Protein AF-A0A3B0VAL8-F1 (afdb_monomer_lite)

Secondary structure (DSSP, 8-state):
---------------PPPP--------HHHHHHHHHHHHHHHHHH---HHHHHHHHHHHHHHHTT-

Foldseek 3Di:
DDDPPDDPPPPPPPDDDDDDDDDDDDDPVVVVVVVVVLVVCCVVPV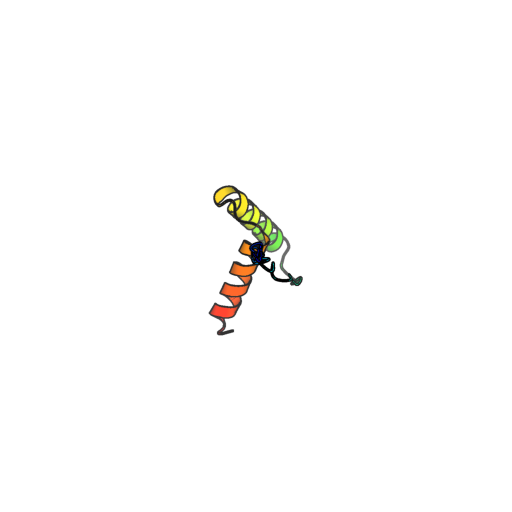DDSVVVVVVVVVVVCVVVVD

Sequence (66 aa):
MSRQRRHESDEQVQQVPELTELKLFVPDDLYRAFQRCVWIIVNETGRDQPDIMREIVHDFLVKHGC

pLDDT: mean 84.5, std 18.28, range [40.47, 98.5]

Radius of gyration: 20.75 Å; chains: 1; bounding box: 46×30×61 Å

Organism: NCBI:txid652676

Structure (mmCIF, N/CA/C/O backbone):
data_AF-A0A3B0VAL8-F1
#
_entry.id   AF-A0A3B0VAL8-F1
#
loop_
_atom_site.group_PDB
_atom_site.id
_atom_site.type_symbol
_atom_site.label_atom_id
_atom_site.label_alt_id
_atom_site.label_comp_id
_atom_site.label_asym_id
_atom_site.label_entity_id
_atom_site.label_seq_id
_atom_site.pdbx_PDB_ins_code
_atom_site.Cartn_x
_atom_site.Cartn_y
_atom_site.Cartn_z
_atom_site.occupancy
_atom_site.B_iso_or_equiv
_atom_site.auth_seq_id
_atom_site.auth_comp_id
_atom_site.auth_asym_id
_atom_site.auth_atom_id
_atom_site.pdbx_PDB_model_num
ATOM 1 N N . MET A 1 1 ? -32.136 -8.817 54.382 1.00 40.47 1 MET A N 1
ATOM 2 C CA . MET A 1 1 ? -32.856 -8.153 53.273 1.00 40.47 1 MET A CA 1
ATOM 3 C C . MET A 1 1 ? -32.063 -6.900 52.938 1.00 40.47 1 MET A C 1
ATOM 5 O O . MET A 1 1 ? -31.791 -6.161 53.862 1.00 40.47 1 MET A O 1
ATOM 9 N N . SER A 1 2 ? -31.535 -6.626 51.753 1.00 45.19 2 SER A N 1
ATOM 10 C CA . SER A 1 2 ? -31.525 -7.319 50.471 1.00 45.19 2 SER A CA 1
ATOM 11 C C . SER A 1 2 ? -30.194 -6.990 49.787 1.00 45.19 2 SER A C 1
ATOM 13 O O . SER A 1 2 ? -29.622 -5.924 49.991 1.00 45.19 2 SER A O 1
ATOM 15 N N . ARG A 1 3 ? -29.679 -7.958 49.026 1.00 52.00 3 ARG A N 1
ATOM 16 C CA . ARG A 1 3 ? -28.440 -7.876 48.250 1.00 52.00 3 ARG A CA 1
ATOM 17 C C . ARG A 1 3 ? -28.622 -6.871 47.109 1.00 52.00 3 ARG A C 1
ATOM 19 O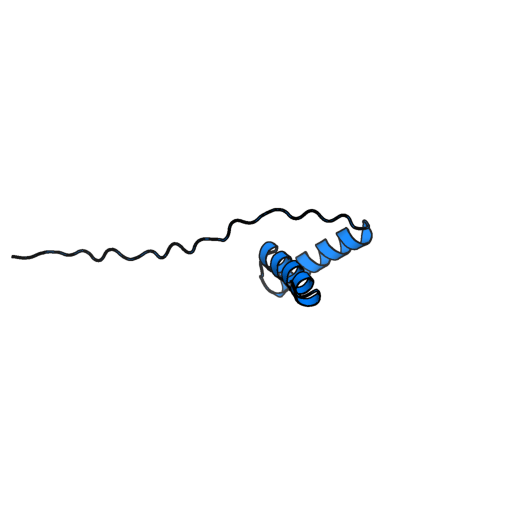 O . ARG A 1 3 ? -29.290 -7.195 46.132 1.00 52.00 3 ARG A O 1
ATOM 26 N N . GLN A 1 4 ? -27.992 -5.703 47.188 1.00 55.84 4 GLN A N 1
ATOM 27 C CA . GLN A 1 4 ? -27.778 -4.864 46.010 1.00 55.84 4 GLN A CA 1
ATOM 28 C C . GLN A 1 4 ? -26.580 -5.435 45.232 1.00 55.84 4 GLN A C 1
ATOM 30 O O . GLN A 1 4 ? -25.432 -5.062 45.462 1.00 55.84 4 GLN A O 1
ATOM 35 N N . ARG A 1 5 ? -26.848 -6.393 44.333 1.00 56.88 5 ARG A N 1
ATOM 36 C CA . ARG A 1 5 ? -25.932 -6.713 43.231 1.00 56.88 5 ARG A CA 1
ATOM 37 C C . ARG A 1 5 ? -25.927 -5.504 42.297 1.00 56.88 5 ARG A C 1
ATOM 39 O O . ARG A 1 5 ? -26.898 -5.289 41.577 1.00 56.88 5 ARG A O 1
ATOM 46 N N . ARG A 1 6 ? -24.880 -4.680 42.368 1.00 56.25 6 ARG A N 1
ATOM 47 C CA . ARG A 1 6 ? -24.589 -3.712 41.309 1.00 56.25 6 ARG A CA 1
ATOM 48 C C . ARG A 1 6 ? -24.095 -4.506 40.107 1.00 56.25 6 ARG A C 1
ATOM 50 O O . ARG A 1 6 ? -23.227 -5.356 40.256 1.00 56.25 6 ARG A O 1
ATOM 57 N N . HIS A 1 7 ? -24.730 -4.259 38.969 1.00 48.56 7 HIS A N 1
ATOM 58 C CA . HIS A 1 7 ? -24.275 -4.670 37.651 1.00 48.56 7 HIS A CA 1
ATOM 59 C C . HIS A 1 7 ? -22.828 -4.190 37.470 1.00 48.56 7 HIS A C 1
ATOM 61 O O . HIS A 1 7 ? -22.593 -2.986 37.388 1.00 48.56 7 HIS A O 1
ATOM 67 N N . GLU A 1 8 ? -21.873 -5.117 37.464 1.00 51.09 8 GLU A N 1
ATOM 68 C CA . GLU A 1 8 ? -20.585 -4.907 36.810 1.00 51.09 8 GLU A CA 1
ATOM 69 C C . GLU A 1 8 ? -20.881 -4.918 35.312 1.00 51.09 8 GLU A C 1
ATOM 71 O O . GLU A 1 8 ? -21.312 -5.923 34.748 1.00 51.09 8 GLU A O 1
ATOM 76 N N . SER A 1 9 ? -20.801 -3.743 34.701 1.00 53.88 9 SER A N 1
ATOM 77 C CA . SER A 1 9 ? -20.823 -3.606 33.255 1.00 53.88 9 SER A CA 1
ATOM 78 C C . SER A 1 9 ? -19.528 -4.226 32.745 1.00 53.88 9 SER A C 1
ATOM 80 O O . SER A 1 9 ? -18.457 -3.687 33.010 1.00 53.88 9 SER A O 1
ATOM 82 N N . ASP A 1 10 ? -19.626 -5.365 32.061 1.00 51.31 10 ASP A N 1
ATOM 83 C CA . ASP A 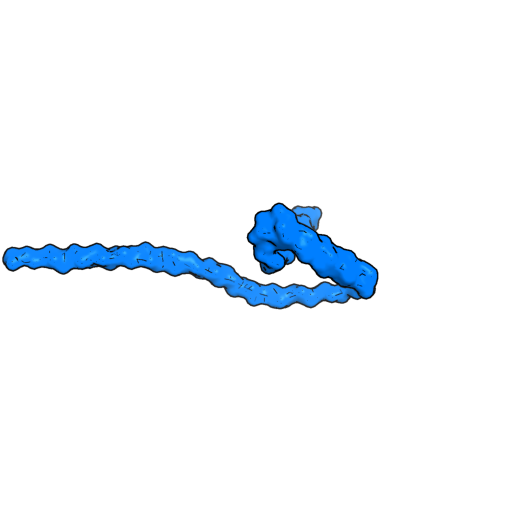1 10 ? -18.542 -5.918 31.253 1.00 51.31 10 ASP A CA 1
ATOM 84 C C . ASP A 1 10 ? -18.175 -4.890 30.169 1.00 51.31 10 ASP A C 1
ATOM 86 O O . ASP A 1 10 ? -18.718 -4.891 29.062 1.00 51.31 10 ASP A O 1
ATOM 90 N N . GLU A 1 11 ? -17.271 -3.964 30.496 1.00 52.34 11 GLU A N 1
ATOM 91 C CA . GLU A 1 11 ? -16.497 -3.225 29.508 1.00 52.34 11 GLU A CA 1
ATOM 92 C C . GLU A 1 11 ? -15.646 -4.255 28.769 1.00 52.34 11 GLU A C 1
ATOM 94 O O . GLU A 1 11 ? -14.554 -4.631 29.194 1.00 52.34 11 GLU A O 1
ATOM 99 N N . GLN A 1 12 ? -16.181 -4.760 27.658 1.00 50.97 12 GLN A N 1
ATOM 100 C CA . GLN A 1 12 ? -15.394 -5.469 26.663 1.00 50.97 12 GLN A CA 1
ATOM 101 C C . GLN A 1 12 ? -14.383 -4.472 26.096 1.00 50.97 12 GLN A C 1
ATOM 103 O O . GLN A 1 12 ? -14.653 -3.767 25.127 1.00 50.97 12 GLN A O 1
ATOM 108 N N . VAL A 1 13 ? -13.227 -4.372 26.751 1.00 55.25 13 VAL A N 1
ATOM 109 C CA . VAL A 1 13 ? -12.075 -3.617 26.269 1.00 55.25 13 VAL A CA 1
ATOM 110 C C . VAL A 1 13 ? -11.669 -4.253 24.947 1.00 55.25 13 VAL A C 1
ATOM 112 O O . VAL A 1 13 ? -11.061 -5.323 24.911 1.00 55.25 13 VAL A O 1
ATOM 115 N N . GLN A 1 14 ? -12.075 -3.625 23.848 1.00 55.81 14 GLN A N 1
ATOM 116 C CA . GLN A 1 14 ? -11.720 -4.041 22.504 1.00 55.81 14 GLN A CA 1
ATOM 117 C C . GLN A 1 14 ? -10.198 -3.920 22.381 1.00 55.81 14 GLN A C 1
ATOM 119 O O . GLN A 1 14 ? -9.658 -2.819 22.296 1.00 55.81 14 GLN A O 1
ATOM 124 N N . GLN A 1 15 ? -9.495 -5.052 22.478 1.00 58.41 15 GLN A N 1
ATOM 125 C CA . GLN A 1 15 ? -8.041 -5.090 22.367 1.00 58.41 15 GLN A CA 1
ATOM 126 C C . GLN A 1 15 ? -7.659 -4.623 20.962 1.00 58.41 15 GLN A C 1
ATOM 128 O O . GLN A 1 15 ? -7.897 -5.322 19.977 1.00 58.41 15 GLN A O 1
ATOM 133 N N . VAL A 1 16 ? -7.097 -3.418 20.871 1.00 64.75 16 VAL A N 1
ATOM 134 C CA . VAL A 1 16 ? -6.474 -2.933 19.641 1.00 64.75 16 VAL A CA 1
ATOM 135 C C . VAL A 1 16 ? -5.275 -3.848 19.371 1.00 64.75 16 VAL A C 1
ATOM 137 O O . VAL A 1 16 ? -4.423 -3.970 20.254 1.00 64.75 16 VAL A O 1
ATOM 140 N N . PRO A 1 17 ? -5.204 -4.526 18.212 1.00 73.88 17 PRO A N 1
ATOM 141 C CA . PRO A 1 17 ? -4.100 -5.425 17.911 1.00 73.88 17 PRO A CA 1
ATOM 142 C C . PRO A 1 17 ? -2.769 -4.679 17.981 1.00 73.88 17 PRO A C 1
ATOM 144 O O . PRO A 1 17 ? -2.647 -3.574 17.448 1.00 73.88 17 PRO A O 1
ATOM 147 N N . GLU A 1 18 ? -1.767 -5.291 18.605 1.00 86.81 18 GLU A N 1
ATOM 148 C CA . GLU A 1 18 ? -0.413 -4.751 18.607 1.00 86.81 18 GLU A CA 1
ATOM 149 C C . GLU A 1 18 ? 0.134 -4.733 17.171 1.00 86.81 18 GLU A C 1
ATOM 151 O O . GLU A 1 18 ? 0.143 -5.750 16.473 1.00 86.81 18 GLU A O 1
ATOM 156 N N . LEU A 1 19 ? 0.548 -3.555 16.700 1.00 88.56 19 LEU A N 1
ATOM 157 C CA . LEU A 1 19 ? 1.081 -3.374 15.352 1.00 88.56 19 LEU A CA 1
ATOM 158 C C . LEU A 1 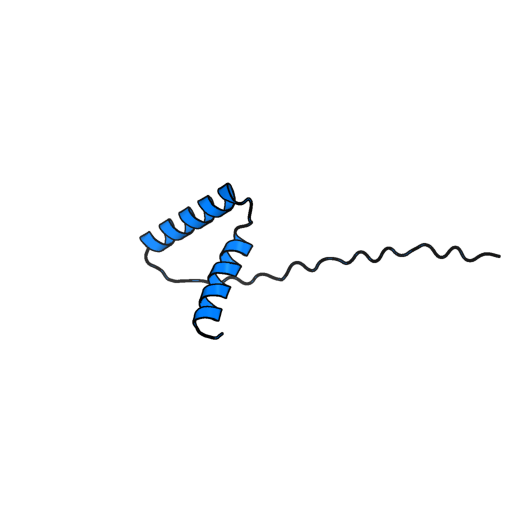19 ? 2.601 -3.566 15.356 1.00 88.56 19 LEU A C 1
ATOM 160 O O . LEU A 1 19 ? 3.298 -3.027 16.210 1.00 88.56 19 LEU A O 1
ATOM 164 N N . THR A 1 20 ? 3.118 -4.288 14.359 1.00 92.62 20 THR A N 1
ATOM 165 C CA . THR A 1 20 ? 4.562 -4.475 14.138 1.00 92.62 20 THR A CA 1
ATOM 166 C C . THR A 1 20 ? 5.003 -3.774 12.853 1.00 92.62 20 THR A C 1
ATOM 168 O O . THR A 1 20 ? 4.295 -3.804 11.847 1.00 92.62 20 THR A O 1
ATOM 171 N N . GLU A 1 21 ? 6.181 -3.146 12.875 1.00 92.31 21 GLU A N 1
ATOM 172 C CA . GLU A 1 21 ? 6.749 -2.453 11.713 1.00 92.31 21 GLU A CA 1
ATOM 173 C C . GLU A 1 21 ? 7.253 -3.446 10.646 1.00 92.31 21 GLU A C 1
ATOM 175 O O . GLU A 1 21 ? 8.028 -4.356 10.940 1.00 92.31 21 GLU A O 1
ATOM 180 N N . LEU A 1 22 ? 6.867 -3.221 9.385 1.00 91.75 22 LEU A N 1
ATOM 181 C CA . LEU A 1 22 ? 7.389 -3.920 8.208 1.00 91.75 22 LEU A CA 1
ATOM 182 C C . LEU A 1 22 ? 8.189 -2.941 7.339 1.00 91.75 22 LEU A C 1
ATOM 184 O O . LEU A 1 22 ? 7.645 -1.945 6.863 1.00 91.75 22 LEU A O 1
ATOM 188 N N . LYS A 1 23 ? 9.470 -3.237 7.093 1.00 93.75 23 LYS A N 1
ATOM 189 C CA . LYS A 1 23 ? 10.346 -2.423 6.234 1.00 93.75 23 LYS A CA 1
ATOM 190 C C . LYS A 1 23 ? 10.470 -3.042 4.847 1.00 93.75 23 LYS A C 1
ATOM 192 O O . LYS A 1 23 ? 10.821 -4.212 4.721 1.00 93.75 23 LYS A O 1
ATOM 197 N N . LEU A 1 24 ? 10.223 -2.238 3.815 1.00 93.25 24 LEU A N 1
ATOM 198 C CA . LEU A 1 24 ? 10.338 -2.624 2.408 1.00 93.25 24 LEU A CA 1
ATOM 199 C C . LEU A 1 24 ? 11.403 -1.768 1.719 1.00 93.25 24 LEU A C 1
ATOM 201 O O . LEU A 1 24 ? 11.440 -0.553 1.903 1.00 93.25 24 LEU A O 1
ATOM 205 N N . PHE A 1 25 ? 12.243 -2.396 0.898 1.00 96.81 25 PHE A N 1
ATOM 206 C CA . PHE A 1 25 ? 13.183 -1.693 0.026 1.00 96.81 25 PHE A CA 1
ATOM 207 C C . PHE A 1 25 ? 12.581 -1.590 -1.373 1.00 96.81 25 PHE A C 1
ATOM 209 O O . PHE A 1 25 ? 12.360 -2.606 -2.030 1.00 96.81 25 PHE A O 1
ATOM 216 N N . VAL A 1 26 ? 12.309 -0.366 -1.822 1.00 95.50 26 VAL A N 1
ATOM 217 C CA . VAL A 1 26 ? 11.708 -0.076 -3.130 1.00 95.50 26 VAL A CA 1
ATOM 218 C C . VAL A 1 26 ? 12.416 1.113 -3.793 1.00 95.50 26 VAL A C 1
ATOM 220 O O . VAL A 1 26 ? 13.007 1.933 -3.088 1.00 95.50 26 VAL A O 1
ATOM 223 N N . PRO A 1 27 ? 12.365 1.234 -5.131 1.00 98.50 27 PRO A N 1
ATOM 224 C CA . PRO A 1 27 ? 12.721 2.463 -5.840 1.00 98.50 27 PRO A CA 1
ATOM 225 C C . PRO A 1 27 ? 11.993 3.719 -5.310 1.00 98.50 27 PRO A C 1
ATOM 227 O O . PRO A 1 27 ? 10.858 3.635 -4.836 1.00 98.50 27 PRO A O 1
ATOM 230 N N . ASP A 1 28 ? 12.640 4.890 -5.400 1.00 97.88 28 ASP A N 1
ATOM 231 C CA . ASP A 1 28 ? 12.129 6.170 -4.856 1.00 97.88 28 ASP A CA 1
ATOM 232 C C . ASP A 1 28 ? 10.781 6.589 -5.466 1.00 97.88 28 ASP A C 1
ATOM 234 O O . ASP A 1 28 ? 9.896 7.097 -4.776 1.00 97.88 28 ASP A O 1
ATOM 238 N N . ASP A 1 29 ? 10.591 6.343 -6.758 1.00 98.19 29 ASP A N 1
ATOM 239 C CA . ASP A 1 29 ? 9.349 6.639 -7.465 1.00 98.19 29 ASP A CA 1
ATOM 240 C C . ASP A 1 29 ? 8.178 5.800 -6.933 1.00 98.19 29 ASP A C 1
ATOM 242 O O . ASP A 1 29 ? 7.094 6.343 -6.700 1.00 98.19 29 ASP A O 1
ATOM 246 N N . LEU A 1 30 ? 8.407 4.512 -6.651 1.00 97.88 30 LEU A N 1
ATOM 247 C CA . LEU A 1 30 ? 7.406 3.640 -6.035 1.00 97.88 30 LEU A CA 1
ATOM 248 C C . LEU A 1 30 ? 7.084 4.058 -4.601 1.00 97.88 30 LEU A C 1
ATOM 250 O O . LEU A 1 30 ? 5.914 4.054 -4.222 1.00 97.88 30 LEU A O 1
ATOM 254 N N . TYR A 1 31 ? 8.084 4.473 -3.820 1.00 96.75 31 TYR A N 1
ATOM 255 C CA . TYR A 1 31 ? 7.859 5.011 -2.477 1.00 96.75 31 TYR A CA 1
ATOM 256 C C . TYR A 1 31 ? 6.935 6.237 -2.515 1.00 96.75 31 TYR A C 1
ATOM 258 O O . TYR A 1 31 ? 5.904 6.267 -1.838 1.00 96.75 31 TYR A O 1
ATOM 266 N N . ARG A 1 32 ? 7.238 7.223 -3.370 1.00 97.75 32 ARG A N 1
ATOM 267 C CA . ARG A 1 32 ? 6.407 8.429 -3.526 1.00 97.75 32 ARG A CA 1
ATOM 268 C C . ARG A 1 32 ? 5.008 8.104 -4.039 1.00 97.75 32 ARG A C 1
ATOM 270 O O . ARG A 1 32 ? 4.033 8.711 -3.592 1.00 97.75 32 ARG A O 1
ATOM 277 N N . ALA A 1 33 ? 4.896 7.175 -4.989 1.00 97.62 33 ALA A N 1
ATOM 278 C CA . ALA A 1 33 ? 3.610 6.730 -5.511 1.00 97.62 33 ALA A CA 1
ATOM 279 C C . ALA A 1 33 ? 2.767 6.072 -4.412 1.00 97.62 33 ALA A C 1
ATOM 281 O O . ALA A 1 33 ? 1.608 6.444 -4.240 1.00 97.62 33 ALA A O 1
ATOM 282 N N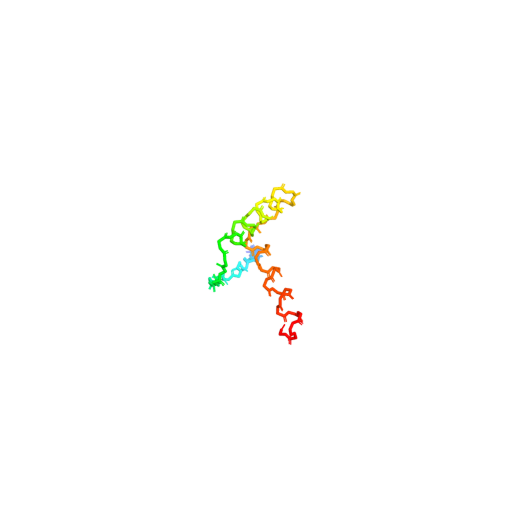 . PHE A 1 34 ? 3.360 5.177 -3.620 1.00 95.50 34 PHE A N 1
ATOM 283 C CA . PHE A 1 34 ? 2.695 4.520 -2.499 1.00 95.50 34 PHE A CA 1
ATOM 284 C C . PHE A 1 34 ? 2.171 5.531 -1.474 1.00 95.50 34 PHE A C 1
ATOM 286 O O . PHE A 1 34 ? 0.989 5.501 -1.138 1.00 95.50 34 PHE A O 1
ATOM 293 N N . GLN A 1 35 ? 3.008 6.481 -1.040 1.00 95.38 35 GLN A N 1
ATOM 294 C CA . GLN A 1 35 ? 2.596 7.526 -0.095 1.00 95.38 35 GLN A CA 1
ATOM 295 C C . GLN A 1 35 ? 1.413 8.349 -0.612 1.00 95.38 35 GLN A C 1
ATOM 297 O O . GLN A 1 35 ? 0.457 8.599 0.122 1.00 95.38 35 GLN A O 1
ATOM 302 N N . ARG A 1 36 ? 1.459 8.746 -1.889 1.00 97.19 36 ARG A N 1
ATOM 303 C CA . ARG A 1 36 ? 0.365 9.485 -2.527 1.00 97.19 36 ARG A CA 1
ATOM 304 C C . ARG A 1 36 ? -0.923 8.669 -2.574 1.00 97.19 36 ARG A C 1
ATOM 306 O O . ARG A 1 36 ? -1.972 9.206 -2.239 1.00 97.19 36 ARG A O 1
ATOM 313 N N . CYS A 1 37 ? -0.852 7.402 -2.975 1.00 96.62 37 CYS A N 1
ATOM 314 C CA . CYS A 1 37 ? -2.026 6.533 -3.052 1.00 96.62 37 CYS A CA 1
ATOM 315 C C . CYS A 1 37 ? -2.660 6.326 -1.676 1.00 96.62 37 CYS A C 1
ATOM 317 O O . CYS A 1 37 ? -3.867 6.493 -1.541 1.00 96.62 37 CYS A O 1
ATOM 319 N N . VAL A 1 38 ? -1.857 6.040 -0.647 1.00 95.75 38 VAL A N 1
ATOM 320 C CA . VAL A 1 38 ? -2.352 5.918 0.732 1.00 95.75 38 VAL A CA 1
ATOM 321 C C . VAL A 1 38 ? -3.058 7.203 1.162 1.00 95.75 38 VAL A C 1
ATOM 323 O O . VAL A 1 38 ? -4.178 7.137 1.654 1.00 95.75 38 VAL A O 1
ATOM 326 N N . TRP A 1 39 ? -2.452 8.370 0.924 1.00 95.81 39 TRP A N 1
ATOM 327 C CA . TRP A 1 39 ? -3.059 9.655 1.281 1.00 95.81 39 TRP A CA 1
ATOM 328 C C . TRP A 1 39 ? -4.401 9.904 0.575 1.00 95.81 39 TRP A C 1
ATOM 330 O O . TRP A 1 39 ? -5.351 10.362 1.207 1.00 95.81 39 TRP A O 1
ATOM 340 N N . ILE A 1 40 ? -4.500 9.569 -0.716 1.00 96.75 40 ILE A N 1
ATOM 341 C CA . ILE A 1 40 ? -5.757 9.661 -1.474 1.00 96.75 40 ILE A CA 1
ATOM 342 C C . ILE A 1 40 ? -6.821 8.749 -0.853 1.00 96.75 40 ILE A C 1
ATOM 344 O O . ILE A 1 40 ? -7.916 9.219 -0.561 1.00 96.75 40 ILE A O 1
ATOM 348 N N . ILE A 1 41 ? -6.490 7.482 -0.582 1.00 95.94 41 ILE A N 1
ATOM 349 C CA . ILE A 1 41 ? -7.440 6.511 -0.019 1.00 95.94 41 ILE A CA 1
ATOM 350 C C . ILE A 1 41 ? -7.945 6.974 1.351 1.00 95.94 41 ILE A C 1
ATOM 352 O O . ILE A 1 41 ? -9.150 6.926 1.596 1.00 95.94 41 ILE A O 1
ATOM 356 N N . VAL A 1 42 ? -7.057 7.458 2.226 1.00 96.88 42 VAL A N 1
ATOM 357 C CA . VAL A 1 42 ? -7.437 8.017 3.537 1.00 96.88 42 VAL A CA 1
ATOM 358 C C . VAL A 1 42 ? -8.461 9.139 3.361 1.00 96.88 42 VAL A C 1
ATOM 360 O O . VAL A 1 42 ? -9.508 9.125 4.004 1.00 96.88 42 VAL A O 1
ATOM 363 N N . ASN A 1 43 ? -8.205 10.080 2.451 1.00 96.69 43 ASN A N 1
ATOM 364 C CA . ASN A 1 43 ? -9.090 11.226 2.244 1.00 96.69 43 ASN A CA 1
ATOM 365 C C . ASN A 1 43 ? -10.434 10.860 1.606 1.00 96.69 43 ASN A C 1
ATOM 367 O O . ASN A 1 43 ? -11.449 11.463 1.941 1.00 96.69 43 ASN A O 1
ATOM 371 N N . GLU A 1 44 ? -10.451 9.906 0.677 1.00 97.19 44 GLU A N 1
ATOM 372 C CA . GLU A 1 44 ? -11.670 9.510 -0.035 1.00 97.19 44 GLU A CA 1
ATOM 373 C C . GLU A 1 44 ? -12.566 8.589 0.798 1.00 97.19 44 GLU A C 1
ATOM 375 O O . GLU A 1 44 ? -13.788 8.637 0.672 1.00 97.19 44 GLU A O 1
ATOM 380 N N . THR A 1 45 ? -11.973 7.748 1.649 1.00 95.88 45 THR A N 1
ATOM 381 C CA . THR A 1 45 ? -12.701 6.689 2.371 1.00 95.88 45 THR A CA 1
ATOM 382 C C . THR A 1 45 ? -12.833 6.938 3.871 1.00 95.88 45 THR A C 1
ATOM 384 O O . THR A 1 45 ? -13.623 6.263 4.527 1.00 95.88 45 THR A O 1
ATOM 387 N N . GLY A 1 46 ? -12.066 7.879 4.431 1.00 94.25 46 GLY A N 1
ATOM 388 C CA . GLY A 1 46 ? -11.985 8.112 5.875 1.00 94.25 46 GLY A CA 1
ATOM 389 C C . GLY A 1 46 ? -11.303 6.981 6.650 1.00 94.25 46 GLY A C 1
ATOM 390 O O . GLY A 1 46 ? -11.412 6.934 7.871 1.00 94.25 46 GLY A O 1
ATOM 391 N N . ARG A 1 47 ? -10.641 6.045 5.958 1.00 94.69 47 ARG A N 1
ATOM 392 C CA . ARG A 1 47 ? -9.926 4.922 6.574 1.00 94.69 47 ARG A CA 1
ATOM 393 C C . ARG A 1 47 ? -8.576 5.355 7.124 1.00 94.69 47 ARG A C 1
ATOM 395 O O . ARG A 1 47 ? -7.923 6.229 6.561 1.00 94.69 47 ARG A O 1
ATOM 402 N N . ASP A 1 48 ? -8.114 4.650 8.150 1.00 93.56 48 ASP A N 1
ATOM 403 C CA . ASP A 1 48 ? -6.800 4.884 8.732 1.00 93.56 48 ASP A CA 1
ATOM 404 C C . ASP A 1 48 ? -5.680 4.214 7.922 1.00 93.56 48 ASP A C 1
ATOM 406 O O . ASP A 1 48 ? -5.820 3.115 7.374 1.00 93.56 48 ASP A O 1
ATOM 410 N N . GLN A 1 49 ? -4.516 4.864 7.891 1.00 92.06 49 GLN A N 1
ATOM 411 C CA . GLN A 1 49 ? -3.331 4.372 7.187 1.00 92.06 49 GLN A CA 1
ATOM 412 C C . GLN A 1 49 ? -2.919 2.935 7.584 1.00 92.06 49 GLN A C 1
ATOM 414 O O . GLN A 1 49 ? -2.635 2.151 6.675 1.00 92.06 49 GLN A O 1
ATOM 419 N N . PRO A 1 50 ? -2.893 2.535 8.875 1.00 92.88 50 PRO A N 1
ATOM 420 C CA . PRO A 1 50 ? -2.539 1.167 9.257 1.00 92.88 50 PRO A CA 1
ATOM 421 C C . PRO A 1 50 ? -3.493 0.105 8.705 1.00 92.88 50 PRO A C 1
ATOM 423 O O . PRO A 1 50 ? -3.043 -0.986 8.362 1.00 92.88 50 PRO A O 1
ATOM 426 N N . ASP A 1 51 ? -4.786 0.410 8.576 1.00 92.19 51 ASP A N 1
ATOM 427 C CA . ASP A 1 51 ? -5.754 -0.533 8.010 1.00 92.19 51 ASP A CA 1
ATOM 428 C C . ASP A 1 51 ? -5.551 -0.707 6.504 1.00 92.19 51 ASP A C 1
ATOM 430 O O . ASP A 1 51 ? -5.630 -1.826 5.999 1.00 92.19 51 ASP A O 1
ATOM 434 N N . ILE A 1 52 ? -5.224 0.377 5.794 1.00 94.50 52 ILE A N 1
ATOM 435 C CA . ILE A 1 52 ? -4.847 0.321 4.375 1.00 94.50 52 ILE A CA 1
ATOM 436 C C . ILE A 1 52 ? -3.572 -0.516 4.206 1.00 94.50 52 ILE A C 1
ATOM 438 O O . ILE A 1 52 ? -3.507 -1.394 3.350 1.00 94.50 52 ILE A O 1
ATOM 442 N N . MET A 1 53 ? -2.557 -0.290 5.046 1.00 94.12 53 MET A N 1
ATOM 443 C CA . MET A 1 53 ? -1.316 -1.072 5.016 1.00 94.12 53 MET A CA 1
ATOM 444 C C . MET A 1 53 ? -1.563 -2.555 5.314 1.00 94.12 53 MET A C 1
ATOM 446 O O . MET A 1 53 ? -0.991 -3.410 4.638 1.00 94.12 53 MET A O 1
ATOM 450 N N . ARG A 1 54 ? -2.425 -2.868 6.292 1.00 93.75 54 ARG A N 1
ATOM 451 C CA . ARG A 1 54 ? -2.802 -4.247 6.631 1.00 93.75 54 ARG A CA 1
ATOM 452 C C . ARG A 1 54 ? -3.444 -4.950 5.442 1.00 93.75 54 ARG A C 1
ATOM 454 O O . ARG A 1 54 ? -3.058 -6.075 5.153 1.00 93.75 54 ARG A O 1
ATOM 461 N N . GLU A 1 55 ? -4.386 -4.302 4.763 1.00 94.06 55 GLU A N 1
ATOM 462 C CA . GLU A 1 55 ? -5.051 -4.861 3.580 1.00 94.06 55 GLU A CA 1
ATOM 463 C C . GLU A 1 55 ? -4.049 -5.155 2.462 1.00 94.06 55 GLU A C 1
ATOM 465 O O . GLU A 1 55 ? -4.013 -6.267 1.954 1.00 94.06 55 GLU A O 1
ATOM 470 N N . ILE A 1 56 ? -3.150 -4.214 2.162 1.00 93.75 56 ILE A N 1
ATOM 471 C CA . ILE A 1 56 ? -2.128 -4.396 1.121 1.00 93.75 56 ILE A CA 1
ATOM 472 C C . ILE A 1 56 ? -1.213 -5.589 1.433 1.00 93.75 56 ILE A C 1
ATOM 474 O O . ILE A 1 56 ? -0.892 -6.380 0.543 1.00 93.75 56 ILE A O 1
ATOM 478 N N . VAL A 1 57 ? -0.786 -5.733 2.692 1.00 94.50 57 VAL A N 1
ATOM 479 C CA . VAL A 1 57 ? 0.037 -6.872 3.127 1.00 94.50 57 VAL A CA 1
ATOM 480 C C . VAL A 1 57 ? -0.762 -8.173 3.072 1.00 94.50 57 VAL A C 1
ATOM 482 O O . VAL A 1 57 ? -0.257 -9.175 2.572 1.00 94.50 57 VAL A O 1
ATOM 485 N N . HIS A 1 58 ? -2.003 -8.164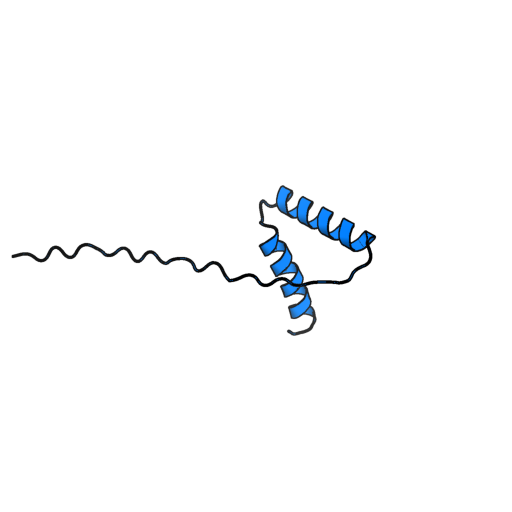 3.554 1.00 95.12 58 HIS A N 1
ATOM 486 C CA . HIS A 1 58 ? -2.881 -9.329 3.549 1.00 95.12 58 HIS A CA 1
ATOM 487 C C . HIS A 1 58 ? -3.148 -9.826 2.124 1.00 95.12 58 HIS A C 1
ATOM 489 O O . HIS A 1 58 ? -2.959 -11.005 1.844 1.00 95.12 58 HIS A O 1
ATOM 495 N N . ASP A 1 59 ? -3.493 -8.934 1.199 1.00 95.56 59 ASP A N 1
ATOM 496 C CA . ASP A 1 59 ? -3.747 -9.274 -0.202 1.00 95.56 59 ASP A CA 1
ATOM 497 C C . ASP A 1 59 ? -2.506 -9.848 -0.884 1.00 95.56 59 ASP A C 1
ATOM 499 O O . ASP A 1 59 ? -2.598 -10.794 -1.672 1.00 95.56 59 ASP A O 1
ATOM 503 N N . PHE A 1 60 ? -1.326 -9.312 -0.558 1.00 95.25 60 PHE A N 1
ATOM 504 C CA . PHE A 1 60 ? -0.064 -9.875 -1.016 1.00 95.25 60 PHE A CA 1
ATOM 505 C C . PHE A 1 60 ? 0.130 -11.311 -0.505 1.00 95.25 60 PHE A C 1
ATOM 507 O O . PHE A 1 60 ? 0.450 -12.194 -1.298 1.00 95.25 60 PHE A O 1
ATOM 514 N N . LEU A 1 61 ? -0.095 -11.569 0.786 1.00 96.19 61 LEU A N 1
ATOM 515 C CA . LEU A 1 61 ? 0.057 -12.903 1.378 1.00 96.19 61 LEU A CA 1
ATOM 516 C C . LEU A 1 61 ? -0.948 -13.906 0.800 1.00 96.19 61 LEU A C 1
ATOM 518 O O . LEU A 1 61 ? -0.533 -14.954 0.300 1.00 96.19 61 LEU A O 1
ATOM 522 N N . VAL A 1 62 ? -2.230 -13.536 0.734 1.00 97.00 62 VAL A N 1
ATOM 523 C CA . VAL A 1 62 ? -3.298 -14.375 0.169 1.00 97.00 62 VAL A CA 1
ATOM 524 C C . VAL A 1 62 ? -3.003 -14.737 -1.283 1.00 97.00 62 VAL A C 1
ATOM 526 O O . VAL A 1 62 ? -3.148 -15.895 -1.677 1.00 97.00 62 VAL A O 1
ATOM 529 N N . LYS A 1 63 ? -2.522 -13.779 -2.087 1.00 96.31 63 LYS A N 1
ATOM 530 C CA . LYS A 1 63 ? -2.118 -14.025 -3.480 1.00 96.31 63 LYS A CA 1
ATOM 531 C C . LYS A 1 63 ? -1.022 -15.092 -3.602 1.00 96.31 63 LYS A C 1
ATOM 533 O O . LYS A 1 63 ? -0.943 -15.763 -4.631 1.00 96.31 63 LYS A O 1
ATOM 538 N N . HIS A 1 64 ? -0.188 -15.247 -2.579 1.00 96.75 64 HIS A N 1
ATOM 539 C CA . HIS A 1 64 ? 0.890 -16.232 -2.520 1.00 96.75 64 HIS A CA 1
ATOM 540 C C . HIS A 1 64 ? 0.531 -17.498 -1.719 1.00 96.75 64 HIS A C 1
ATOM 542 O O . HIS A 1 64 ? 1.371 -18.389 -1.604 1.00 96.75 64 HIS A O 1
ATOM 548 N N . GLY A 1 65 ? -0.714 -17.619 -1.244 1.00 94.00 65 GLY A N 1
ATOM 549 C CA . GLY A 1 65 ? -1.194 -18.777 -0.486 1.00 94.00 65 GLY A CA 1
ATOM 550 C C . GLY A 1 65 ? -0.725 -18.812 0.971 1.00 94.00 65 GLY A C 1
ATOM 551 O O . GLY A 1 65 ? -0.699 -19.894 1.559 1.00 94.00 65 GLY A O 1
ATOM 552 N N . CYS A 1 66 ? -0.336 -17.658 1.516 1.00 92.31 66 CYS A N 1
ATOM 553 C CA . CYS A 1 66 ? 0.021 -17.464 2.919 1.00 92.31 66 CYS A CA 1
ATOM 554 C C . CYS A 1 66 ? -1.159 -16.909 3.722 1.00 92.31 66 CYS A C 1
ATOM 556 O O . CYS A 1 66 ? -1.918 -16.086 3.162 1.00 92.31 66 CYS A O 1
#